Protein AF-A0AAE9DXN4-F1 (afdb_monomer)

Organism: Caenorhabditis briggsae (NCBI:txid6238)

Secondary structure (DSSP, 8-state):
-EEE-SEEEPP--S--TTS---GGG-EETTSS----TT--BPTT-----EETTTE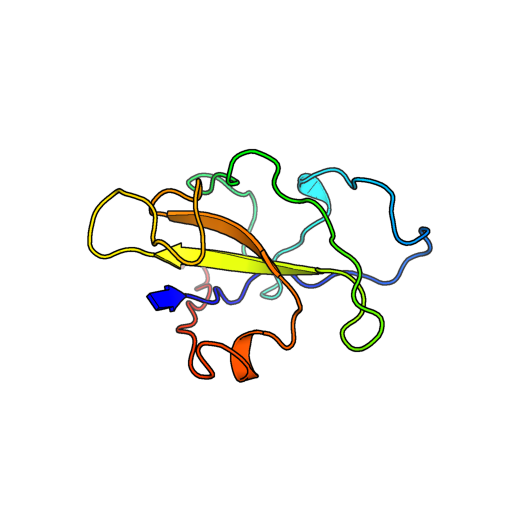E--EEEEE--SSSS-BTTBTTPPTT-EEEE-TTGGGTTTS--B--------

Radius of gyration: 13.77 Å; Cα contacts (8 Å, |Δi|>4): 185; chains: 1; bounding box: 38×31×29 Å

pLDDT: mean 75.86, std 17.14, range [35.16, 93.12]

Sequence (106 aa):
MATEMPLFGWVPEEKAPGMCQPKETFFWTDKHTKGTAGFGWAAGQPDGVLSYTLGAQSCVHQFVFPSGTTHPRWPGIMHGQLDDQYCQEGRINPNRKMYACGKLAT

Solvent-accessible surface area (backbone atoms only — not comparable to full-atom values): 6534 Å² total; per-residue (Å²): 100,54,29,36,40,64,39,24,53,72,78,97,70,90,74,72,90,84,62,80,64,65,80,80,70,60,43,58,67,76,80,68,75,75,86,59,87,96,61,47,61,22,84,80,41,60,62,46,60,76,38,99,88,69,43,50,26,48,18,43,35,36,37,44,44,98,50,84,46,54,48,91,91,48,70,77,34,40,45,58,20,32,40,55,30,42,73,64,39,51,65,64,72,60,58,70,45,47,68,55,75,94,72,82,91,125

Structure (mmCIF, N/CA/C/O backbone):
data_AF-A0AAE9DXN4-F1
#
_entry.id   AF-A0AAE9DXN4-F1
#
loop_
_atom_site.group_PDB
_atom_site.id
_atom_site.type_symbol
_atom_site.label_atom_id
_atom_site.label_alt_id
_atom_site.label_comp_id
_atom_site.label_asym_id
_atom_site.label_entity_id
_atom_site.label_seq_id
_atom_site.pdbx_PDB_ins_code
_atom_site.Cartn_x
_atom_site.Cartn_y
_atom_site.Cartn_z
_atom_site.occupancy
_atom_site.B_iso_or_equiv
_atom_site.auth_seq_id
_atom_site.auth_comp_id
_atom_site.auth_asym_id
_atom_site.auth_atom_id
_atom_site.pdbx_PDB_model_num
ATOM 1 N N . MET A 1 1 ? -6.572 -7.367 -10.930 1.00 39.69 1 MET A N 1
ATOM 2 C CA . MET A 1 1 ? -7.247 -6.065 -10.749 1.00 39.69 1 MET A CA 1
ATOM 3 C C . MET A 1 1 ? -6.901 -5.641 -9.334 1.00 39.69 1 MET A C 1
ATOM 5 O O . MET A 1 1 ? -7.159 -6.423 -8.437 1.00 39.69 1 MET A O 1
ATOM 9 N N . ALA A 1 2 ? -6.194 -4.529 -9.128 1.00 35.16 2 ALA A N 1
ATOM 10 C CA . ALA A 1 2 ? -5.839 -4.117 -7.769 1.00 35.16 2 ALA A CA 1
ATOM 11 C C . ALA A 1 2 ? -7.071 -3.491 -7.108 1.00 35.16 2 ALA A C 1
ATOM 13 O O . ALA A 1 2 ? -7.704 -2.605 -7.691 1.00 35.16 2 ALA A O 1
ATOM 14 N N . THR A 1 3 ? -7.411 -3.980 -5.924 1.00 35.28 3 THR A N 1
ATOM 15 C CA . THR A 1 3 ? -8.393 -3.343 -5.058 1.00 35.28 3 THR A CA 1
ATOM 16 C C . THR A 1 3 ? -7.573 -2.417 -4.180 1.00 35.28 3 THR A C 1
ATOM 18 O O . THR A 1 3 ? -6.797 -2.862 -3.336 1.00 35.28 3 THR A O 1
ATOM 21 N N . GLU A 1 4 ? -7.692 -1.114 -4.409 1.00 37.47 4 GLU A N 1
ATOM 22 C CA . GLU A 1 4 ? -7.483 -0.197 -3.301 1.00 37.47 4 GLU A CA 1
ATOM 23 C C . GLU A 1 4 ? -8.374 -0.686 -2.172 1.00 37.47 4 GLU A C 1
ATOM 25 O O . GLU A 1 4 ? -9.467 -1.205 -2.357 1.00 37.47 4 GLU A O 1
ATOM 30 N N . MET A 1 5 ? -7.874 -0.670 -0.968 1.00 36.41 5 MET A N 1
ATOM 31 C CA . MET A 1 5 ? -8.785 -0.733 0.147 1.00 36.41 5 MET A CA 1
ATOM 32 C C . MET A 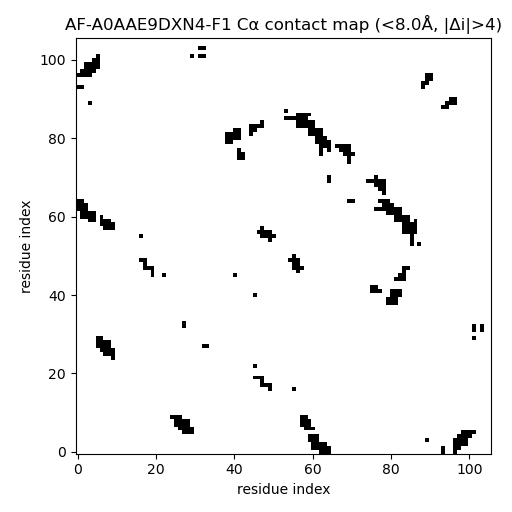1 5 ? -8.835 0.692 0.692 1.00 36.41 5 MET A C 1
ATOM 34 O O . MET A 1 5 ? -7.957 1.491 0.365 1.00 36.41 5 MET A O 1
ATOM 38 N N . PRO A 1 6 ? -9.859 1.082 1.455 1.00 37.25 6 PRO A N 1
ATOM 39 C CA . PRO A 1 6 ? -9.950 2.424 2.018 1.00 37.25 6 PRO A CA 1
ATOM 40 C C . PRO A 1 6 ? -8.944 2.520 3.169 1.00 37.25 6 PRO A C 1
ATOM 42 O O . PRO A 1 6 ? -9.330 2.667 4.317 1.00 37.25 6 PRO A O 1
ATOM 45 N N . LEU A 1 7 ? -7.669 2.239 2.929 1.00 44.91 7 LEU A N 1
ATOM 46 C CA . LEU A 1 7 ? -6.792 1.763 3.976 1.00 44.91 7 LEU A CA 1
ATOM 47 C C . LEU A 1 7 ? -5.413 2.396 3.797 1.00 44.91 7 LEU A C 1
ATOM 49 O O . LEU A 1 7 ? -4.761 2.253 2.766 1.00 44.91 7 LEU A O 1
ATOM 53 N N . PHE A 1 8 ? -5.012 3.058 4.882 1.00 43.09 8 PHE A N 1
ATOM 54 C CA . PHE A 1 8 ? -3.652 3.426 5.227 1.00 43.09 8 PHE A CA 1
ATOM 55 C C . PHE A 1 8 ? -3.093 4.676 4.547 1.00 43.09 8 PHE A C 1
ATOM 57 O O . PHE A 1 8 ? -2.573 4.623 3.447 1.00 43.09 8 PHE A O 1
ATOM 64 N N . GLY A 1 9 ? -3.201 5.819 5.229 1.00 41.19 9 GLY A N 1
ATOM 65 C CA . GLY A 1 9 ? -2.344 6.978 4.969 1.00 41.19 9 GLY A CA 1
ATOM 66 C C . GLY A 1 9 ? -1.152 6.978 5.928 1.00 41.19 9 GLY A C 1
ATOM 67 O O . GLY A 1 9 ? -1.125 6.198 6.876 1.00 41.19 9 GLY A O 1
ATOM 68 N N . TRP A 1 10 ? -0.186 7.863 5.695 1.00 45.25 10 TRP A N 1
ATOM 69 C CA . TRP A 1 10 ? 0.919 8.185 6.608 1.00 45.25 10 TRP A CA 1
ATOM 70 C C . TRP A 1 10 ? 0.583 9.446 7.431 1.00 45.25 10 TRP A C 1
ATOM 72 O O . TRP A 1 10 ? -0.079 10.347 6.913 1.00 45.25 10 TRP A O 1
ATOM 82 N N . VAL A 1 11 ? 1.046 9.545 8.687 1.00 42.28 11 VAL A N 1
ATOM 83 C CA . VAL A 1 11 ? 1.066 10.815 9.444 1.00 42.28 11 VAL A CA 1
ATOM 84 C C . VAL A 1 11 ? 2.450 11.427 9.248 1.00 42.28 11 VAL A C 1
ATOM 86 O O . VAL A 1 11 ? 3.433 10.731 9.492 1.00 42.28 11 VAL A O 1
ATOM 89 N N . PRO A 1 12 ? 2.565 12.701 8.843 1.00 42.09 12 PRO A N 1
ATOM 90 C CA . PRO A 1 12 ? 3.850 13.365 8.703 1.00 42.09 12 PRO A CA 1
ATOM 91 C C . PRO A 1 12 ? 4.365 13.776 10.088 1.00 42.09 12 PRO A C 1
ATOM 93 O O . PRO A 1 12 ? 4.272 14.938 10.455 1.00 42.09 12 PRO A O 1
ATOM 96 N N . GLU A 1 13 ? 4.896 12.838 10.867 1.00 40.91 13 GLU A N 1
ATOM 97 C CA . GLU A 1 13 ? 5.723 13.180 12.028 1.00 40.91 13 GLU A CA 1
ATOM 98 C C . GLU A 1 13 ? 7.143 12.678 11.747 1.00 40.91 13 GLU A C 1
ATOM 100 O O . GLU A 1 13 ? 7.405 11.476 11.734 1.00 40.91 13 GLU A O 1
ATOM 105 N N . GLU A 1 14 ? 8.005 13.635 11.391 1.00 45.88 14 GLU A N 1
ATOM 106 C CA . GLU A 1 14 ? 9.467 13.568 11.279 1.00 45.88 14 GLU A CA 1
ATOM 107 C C . GLU A 1 14 ? 10.096 12.165 11.225 1.00 45.88 14 GLU A C 1
ATOM 109 O O . GLU A 1 14 ? 10.504 11.618 12.249 1.00 45.88 14 GLU A O 1
ATOM 114 N N . LYS A 1 15 ? 10.308 11.595 10.031 1.00 46.62 15 LYS A N 1
ATOM 115 C CA . LYS A 1 15 ? 11.396 10.618 9.852 1.00 46.62 15 LYS A CA 1
ATOM 116 C C . LYS A 1 15 ? 11.849 10.493 8.405 1.00 46.62 15 LYS A C 1
ATOM 118 O O . LYS A 1 15 ? 11.052 10.543 7.475 1.00 46.62 15 LYS A O 1
ATOM 123 N N . ALA A 1 16 ? 13.166 10.377 8.247 1.00 41.16 16 ALA A N 1
ATOM 124 C CA . ALA A 1 16 ? 13.858 10.467 6.972 1.00 41.16 16 ALA A CA 1
ATOM 125 C C . ALA A 1 16 ? 13.373 9.413 5.950 1.00 41.16 16 ALA A C 1
ATOM 127 O O . ALA A 1 16 ? 13.220 8.240 6.310 1.00 41.16 16 ALA A O 1
ATOM 128 N N . PRO A 1 17 ? 13.179 9.802 4.677 1.00 44.38 17 PRO A N 1
ATOM 129 C CA . PRO A 1 17 ? 12.848 8.869 3.606 1.00 44.38 17 PRO A CA 1
ATOM 130 C C . PRO A 1 17 ? 13.990 7.853 3.411 1.00 44.38 17 PRO A C 1
ATOM 132 O O . PRO A 1 17 ? 15.155 8.241 3.345 1.00 44.38 17 PRO A O 1
ATOM 135 N N . GLY A 1 18 ? 13.665 6.556 3.336 1.00 48.00 18 GLY A N 1
ATOM 136 C CA . GLY A 1 18 ? 14.640 5.472 3.115 1.00 48.00 18 GLY A CA 1
ATOM 137 C C . GLY A 1 18 ? 14.977 4.589 4.327 1.00 48.00 18 GLY A C 1
ATOM 138 O O . GLY A 1 18 ? 15.863 3.745 4.228 1.00 48.00 18 GLY A O 1
ATOM 139 N N . MET A 1 19 ? 14.286 4.738 5.462 1.00 51.62 19 MET A N 1
ATOM 140 C CA . MET A 1 19 ? 14.342 3.760 6.559 1.00 51.62 19 MET A CA 1
ATOM 141 C C . MET A 1 19 ? 13.110 2.850 6.521 1.00 51.62 19 MET A C 1
ATOM 143 O O . MET A 1 19 ? 11.994 3.365 6.608 1.00 51.62 19 MET A O 1
ATOM 147 N N . CYS A 1 20 ? 13.310 1.526 6.455 1.00 57.72 20 CYS A N 1
ATOM 148 C CA . CYS A 1 20 ? 12.253 0.519 6.588 1.00 57.72 20 CYS A CA 1
ATOM 149 C C . CYS A 1 20 ? 11.494 0.747 7.903 1.00 57.72 20 CYS A C 1
ATOM 151 O O . CYS A 1 20 ? 12.000 0.431 8.983 1.00 57.72 20 CYS A O 1
ATOM 153 N N . GLN A 1 21 ? 10.308 1.349 7.829 1.00 59.53 21 GLN A N 1
ATOM 154 C CA . GLN A 1 21 ? 9.476 1.516 9.010 1.00 59.53 21 GLN A CA 1
ATOM 155 C C . GLN A 1 21 ? 8.833 0.174 9.385 1.00 59.53 21 GLN A C 1
ATOM 157 O O . GLN A 1 21 ? 8.580 -0.656 8.507 1.00 59.53 21 GLN A O 1
ATOM 162 N N . PRO A 1 22 ? 8.543 -0.056 10.677 1.00 68.62 22 PRO A N 1
ATOM 163 C CA . PRO A 1 22 ? 7.762 -1.211 11.101 1.00 68.62 22 PRO A CA 1
ATOM 164 C C . PRO A 1 22 ? 6.424 -1.273 10.351 1.00 68.62 22 PRO A C 1
ATOM 166 O O . PRO A 1 22 ? 5.806 -0.235 10.089 1.00 68.62 22 PRO A O 1
ATOM 169 N N . LYS A 1 23 ? 5.943 -2.481 10.034 1.00 72.75 23 LYS A N 1
ATOM 170 C CA . LYS A 1 23 ? 4.682 -2.682 9.288 1.00 72.75 23 LYS A CA 1
ATOM 171 C C . LYS A 1 23 ? 3.476 -2.097 10.027 1.00 72.75 23 LYS A C 1
ATOM 173 O O . LYS A 1 23 ? 2.454 -1.780 9.429 1.00 72.75 23 LYS A O 1
ATOM 178 N N . GLU A 1 24 ? 3.620 -1.952 11.337 1.00 72.69 24 GLU A N 1
ATOM 179 C CA . GLU A 1 24 ? 2.642 -1.461 12.298 1.00 72.69 24 GLU A CA 1
ATOM 180 C C . GLU A 1 24 ? 2.463 0.066 12.245 1.00 72.69 24 GLU A C 1
ATOM 182 O O . GLU A 1 24 ? 1.612 0.604 12.949 1.00 72.69 24 GLU A O 1
ATOM 187 N N . THR A 1 25 ? 3.249 0.775 11.428 1.00 74.75 25 THR A N 1
ATOM 188 C CA . THR A 1 25 ? 3.149 2.238 11.272 1.00 74.75 25 THR A CA 1
ATOM 189 C C . THR A 1 25 ? 1.979 2.690 10.396 1.00 74.75 25 THR A C 1
ATOM 191 O O . THR A 1 25 ? 1.559 3.844 10.475 1.00 74.75 25 THR A O 1
ATOM 194 N N . PHE A 1 26 ? 1.403 1.789 9.601 1.00 81.88 26 PHE A N 1
ATOM 195 C CA . PHE A 1 26 ? 0.210 2.072 8.812 1.00 81.88 26 PHE A CA 1
ATOM 196 C C . PHE A 1 26 ? -1.054 2.082 9.703 1.00 81.88 26 PHE A C 1
ATOM 198 O O . PHE A 1 26 ? -1.304 1.137 10.452 1.00 81.88 26 PHE A O 1
ATOM 205 N N . PHE A 1 27 ? -1.894 3.126 9.597 1.00 81.12 27 PHE A N 1
ATOM 206 C CA . PHE A 1 27 ? -3.187 3.244 10.305 1.00 81.12 27 PHE A CA 1
ATOM 207 C C . PHE A 1 27 ? -4.434 3.278 9.398 1.00 81.12 27 PHE A C 1
ATOM 209 O O . PHE A 1 27 ? -4.444 3.880 8.327 1.00 81.12 27 PHE A O 1
ATOM 216 N N . TRP A 1 28 ? -5.538 2.679 9.840 1.00 81.75 28 TRP A N 1
ATOM 217 C CA . TRP A 1 28 ? -6.809 2.722 9.110 1.00 81.75 28 TRP A CA 1
ATOM 218 C C . TRP A 1 28 ? -7.359 4.156 9.000 1.00 81.75 28 TRP A C 1
ATOM 220 O O . TRP A 1 28 ? -7.392 4.892 9.986 1.00 81.75 28 TRP A O 1
ATOM 230 N N . THR A 1 29 ? -7.825 4.567 7.816 1.00 83.25 29 THR A N 1
ATOM 231 C CA . THR A 1 29 ? -8.296 5.950 7.578 1.00 83.25 29 THR A CA 1
ATOM 232 C C . THR A 1 29 ? -9.718 6.200 8.082 1.00 83.25 29 THR A C 1
ATOM 234 O O . THR A 1 29 ? -10.111 7.350 8.278 1.00 83.25 29 THR A O 1
ATOM 237 N N . ASP A 1 30 ? -10.483 5.139 8.341 1.00 81.81 30 ASP A N 1
ATOM 238 C CA . ASP A 1 30 ? -11.874 5.210 8.794 1.00 81.81 30 ASP A CA 1
ATOM 239 C C . ASP A 1 30 ? -12.035 5.468 10.303 1.00 81.81 30 ASP A C 1
ATOM 241 O O . ASP A 1 30 ? -13.158 5.625 10.772 1.00 81.81 30 ASP A O 1
ATOM 245 N N . LYS A 1 31 ? -10.932 5.527 11.065 1.00 80.69 31 LYS A N 1
ATOM 246 C CA . LYS A 1 31 ? -10.876 5.740 12.530 1.00 80.69 31 LYS A CA 1
ATOM 247 C C . LYS A 1 31 ? -11.589 4.685 13.388 1.00 80.69 31 LYS A C 1
ATOM 249 O O . LYS A 1 31 ? -11.622 4.827 14.612 1.00 80.69 31 LYS A O 1
ATOM 254 N N . HIS A 1 32 ? -12.142 3.638 12.789 1.00 79.06 32 HIS A N 1
ATOM 255 C CA . HIS A 1 32 ? -12.974 2.659 13.485 1.00 79.06 32 HIS A CA 1
ATOM 256 C C . HIS A 1 32 ? -12.423 1.244 13.378 1.00 79.06 32 HIS A C 1
ATOM 258 O O . HIS A 1 32 ? -12.491 0.495 14.357 1.00 79.06 32 HIS A O 1
ATOM 264 N N . THR A 1 33 ? -11.859 0.881 12.227 1.00 79.44 33 THR A N 1
ATOM 265 C CA . THR A 1 33 ? -11.221 -0.418 12.038 1.00 79.44 33 THR A CA 1
ATOM 266 C C . THR A 1 33 ? -9.991 -0.520 12.946 1.00 79.44 33 THR A C 1
ATOM 268 O O . THR A 1 33 ? -9.269 0.453 13.169 1.00 79.44 33 THR A O 1
ATOM 271 N N . LYS A 1 34 ? -9.773 -1.701 13.537 1.00 80.00 34 LYS A N 1
ATOM 272 C CA . LYS A 1 34 ? -8.649 -1.995 14.439 1.00 80.00 34 LYS A CA 1
ATOM 273 C C . LYS A 1 34 ? -8.052 -3.358 14.111 1.00 80.00 34 LYS A C 1
ATOM 275 O O . LYS A 1 34 ? -8.777 -4.282 13.757 1.00 80.00 34 LYS A O 1
ATOM 280 N N . GLY A 1 35 ? -6.739 -3.483 14.306 1.00 81.31 35 GLY A N 1
ATOM 281 C CA . GLY A 1 35 ? -5.989 -4.708 14.013 1.00 81.31 35 GLY A CA 1
ATOM 282 C C . GLY A 1 35 ? -5.854 -4.973 12.514 1.00 81.31 35 GLY A C 1
ATOM 283 O O . GLY A 1 35 ? -6.399 -4.236 11.708 1.00 81.31 35 GLY A O 1
ATOM 284 N N . THR A 1 36 ? -5.109 -6.011 12.144 1.00 82.25 36 THR A N 1
ATOM 285 C CA . THR A 1 36 ? -4.807 -6.386 10.746 1.00 82.25 36 THR A CA 1
ATOM 286 C C . THR A 1 36 ? -5.046 -7.875 10.488 1.00 82.25 36 THR A C 1
ATOM 288 O O . THR A 1 36 ? -4.526 -8.451 9.534 1.00 82.25 36 THR A O 1
ATOM 291 N N . ALA A 1 37 ? -5.832 -8.525 11.352 1.00 84.44 37 ALA A N 1
ATOM 292 C CA . ALA A 1 37 ? -6.126 -9.947 11.236 1.00 84.44 37 ALA A CA 1
ATOM 293 C C . ALA A 1 37 ? -6.753 -10.265 9.869 1.00 84.44 37 ALA A C 1
ATOM 295 O O . ALA A 1 37 ? -7.673 -9.583 9.423 1.00 84.44 37 ALA A O 1
ATOM 296 N N . GLY A 1 38 ? -6.241 -11.306 9.209 1.00 85.06 38 GLY A N 1
ATOM 297 C CA . GLY A 1 38 ? -6.663 -11.694 7.860 1.00 85.06 38 GLY A CA 1
ATOM 298 C C . GLY A 1 38 ? -5.917 -10.985 6.725 1.00 85.06 38 GLY A C 1
ATOM 299 O O . GLY A 1 38 ? -6.076 -11.384 5.575 1.00 85.06 38 GLY A O 1
ATOM 300 N N . PHE A 1 39 ? -5.062 -10.003 7.027 1.00 87.69 39 PHE A N 1
ATOM 301 C CA . PHE A 1 39 ? -4.182 -9.372 6.048 1.00 87.69 39 PHE A CA 1
ATOM 302 C C . PHE A 1 39 ? -2.732 -9.816 6.235 1.00 87.69 39 PHE A C 1
ATOM 304 O O . PHE A 1 39 ? -2.228 -9.912 7.353 1.00 87.69 39 PHE A O 1
ATOM 311 N N . GLY A 1 40 ? -2.048 -10.070 5.120 1.00 90.31 40 GLY A N 1
ATOM 312 C CA . GLY A 1 40 ? -0.640 -10.446 5.104 1.00 90.31 40 GLY A CA 1
ATOM 313 C C . GLY A 1 40 ? 0.107 -9.672 4.032 1.00 90.31 40 GLY A C 1
ATOM 314 O O . GLY A 1 40 ? -0.376 -9.529 2.914 1.00 90.31 40 GLY A O 1
ATOM 315 N N . TRP A 1 41 ? 1.292 -9.179 4.365 1.00 90.88 41 TRP A N 1
ATOM 316 C CA . TRP A 1 41 ? 2.157 -8.498 3.407 1.00 90.88 41 TRP A CA 1
ATOM 317 C C . TRP A 1 41 ? 2.785 -9.484 2.426 1.00 90.88 41 TRP A C 1
ATOM 319 O O . TRP A 1 41 ? 3.071 -10.631 2.786 1.00 90.88 41 TRP A O 1
ATOM 329 N N . ALA A 1 42 ? 3.024 -9.028 1.199 1.00 92.12 42 ALA A N 1
ATOM 330 C CA . ALA A 1 42 ? 3.895 -9.728 0.270 1.00 92.12 42 ALA A CA 1
ATOM 331 C C . ALA A 1 42 ? 5.323 -9.824 0.833 1.00 92.12 42 ALA A C 1
ATOM 333 O O . ALA A 1 42 ? 5.728 -9.064 1.720 1.00 92.12 42 ALA A O 1
ATOM 334 N N . ALA A 1 43 ? 6.098 -10.790 0.339 1.00 90.06 43 ALA A N 1
ATOM 335 C CA . ALA A 1 43 ? 7.490 -10.930 0.748 1.00 90.06 43 ALA A CA 1
ATOM 336 C C . ALA A 1 43 ? 8.273 -9.656 0.386 1.00 90.06 43 ALA A C 1
ATOM 338 O O . ALA A 1 43 ? 8.187 -9.179 -0.741 1.00 90.06 43 ALA A O 1
ATOM 339 N N . GLY A 1 44 ? 9.020 -9.113 1.349 1.00 87.88 44 GLY A N 1
ATOM 340 C CA . GLY A 1 44 ? 9.762 -7.859 1.183 1.00 87.88 44 GLY A CA 1
ATOM 341 C C . GLY A 1 44 ? 8.959 -6.588 1.465 1.00 87.88 44 GLY A C 1
ATOM 342 O O . GLY A 1 44 ? 9.581 -5.553 1.637 1.00 87.88 44 GLY A O 1
ATOM 343 N N . GLN A 1 45 ? 7.631 -6.673 1.609 1.00 89.25 45 GLN A N 1
ATOM 344 C CA . GLN A 1 45 ? 6.770 -5.508 1.822 1.00 89.25 45 GLN A CA 1
ATOM 345 C C . GLN A 1 45 ? 6.396 -5.292 3.302 1.00 89.25 45 GLN A C 1
ATOM 347 O O . GLN A 1 45 ? 6.287 -6.274 4.061 1.00 89.25 45 GLN A O 1
ATOM 352 N N . PRO A 1 46 ? 6.157 -4.045 3.746 1.00 88.44 46 PRO A N 1
ATOM 353 C CA . PRO A 1 46 ? 6.326 -2.801 2.993 1.00 88.44 46 PRO A CA 1
ATOM 354 C C . PRO A 1 46 ? 7.802 -2.404 2.825 1.00 88.44 46 PRO A C 1
ATOM 356 O O . PRO A 1 46 ? 8.592 -2.608 3.753 1.00 88.44 46 PRO A O 1
ATOM 359 N N . ASP A 1 47 ? 8.165 -1.831 1.679 1.00 86.75 47 ASP A N 1
ATOM 360 C CA . ASP A 1 47 ? 9.546 -1.452 1.339 1.00 86.75 47 ASP A CA 1
ATOM 361 C C . ASP A 1 47 ? 9.770 0.064 1.171 1.00 86.75 47 ASP A C 1
ATOM 363 O O . ASP A 1 47 ? 10.914 0.526 1.252 1.00 86.75 47 ASP A O 1
ATOM 367 N N . GLY A 1 48 ? 8.703 0.859 1.046 1.00 85.62 48 GLY A N 1
ATOM 368 C CA . GLY A 1 48 ? 8.749 2.317 1.075 1.00 85.62 48 GLY A CA 1
ATOM 369 C C . GLY A 1 48 ? 9.510 2.947 -0.089 1.00 85.62 48 GLY A C 1
ATOM 370 O O . GLY A 1 48 ? 10.178 3.968 0.123 1.00 85.62 48 GLY A O 1
ATOM 371 N N . VAL A 1 49 ? 9.454 2.378 -1.304 1.00 87.31 49 VAL A N 1
ATOM 372 C CA . VAL A 1 49 ? 10.236 2.893 -2.445 1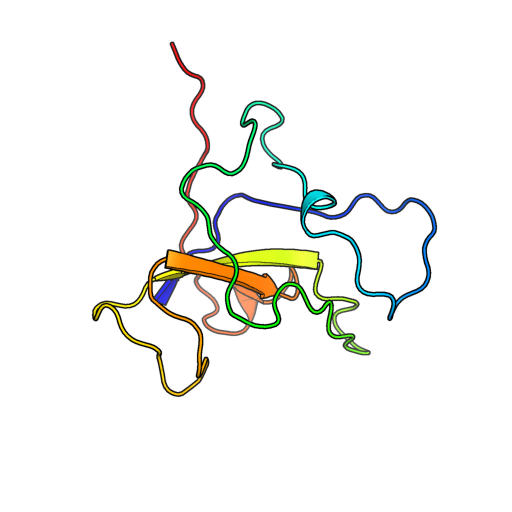.00 87.31 49 VAL A CA 1
ATOM 373 C C . VAL A 1 49 ? 9.968 4.380 -2.681 1.00 87.31 49 VAL A C 1
ATOM 375 O O . VAL A 1 49 ? 8.831 4.853 -2.751 1.00 87.31 49 VAL A O 1
ATOM 378 N N . LEU A 1 50 ? 11.049 5.137 -2.871 1.00 87.38 50 LEU A N 1
ATOM 379 C CA . LEU A 1 50 ? 10.9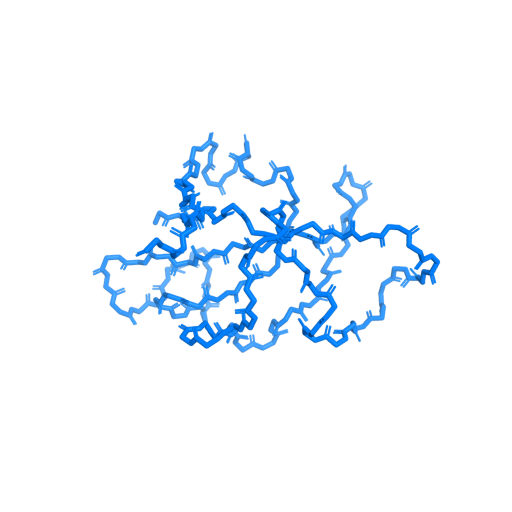96 6.568 -3.141 1.00 87.38 50 LEU A CA 1
ATOM 380 C C . LEU A 1 50 ? 10.901 6.847 -4.640 1.00 87.38 50 LEU A C 1
ATOM 382 O O . LEU A 1 50 ? 11.663 6.320 -5.447 1.00 87.38 50 LEU A O 1
ATOM 386 N N . SER A 1 51 ? 10.009 7.761 -4.994 1.00 87.12 51 SER A N 1
ATOM 387 C CA . SER A 1 51 ? 9.912 8.371 -6.312 1.00 87.12 51 SER A CA 1
ATOM 388 C C . SER A 1 51 ? 10.114 9.874 -6.189 1.00 87.12 51 SER A C 1
ATOM 390 O O . SER A 1 51 ? 9.493 10.531 -5.354 1.00 87.12 51 SER A O 1
ATOM 392 N N . TYR A 1 52 ? 10.932 10.440 -7.076 1.00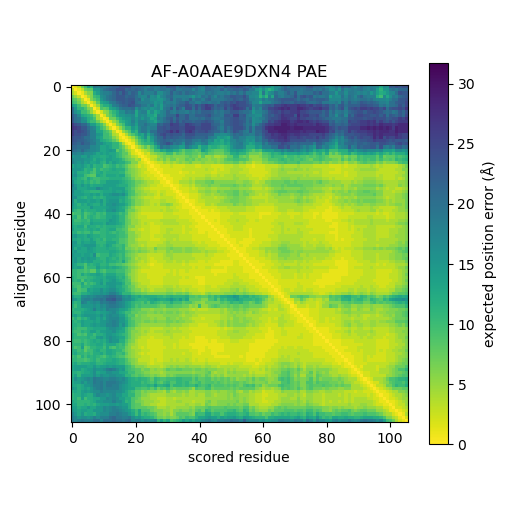 87.94 52 TYR A N 1
ATOM 393 C CA . TYR A 1 52 ? 11.150 11.886 -7.132 1.00 87.94 52 TYR A CA 1
ATOM 394 C C . TYR A 1 52 ? 9.853 12.669 -7.399 1.00 87.94 52 TYR A C 1
ATOM 396 O O . TYR A 1 52 ? 9.703 13.798 -6.945 1.00 87.94 52 TYR A O 1
ATOM 404 N N . THR A 1 53 ? 8.899 12.071 -8.118 1.00 89.56 53 THR A N 1
ATOM 405 C CA . THR A 1 53 ? 7.650 12.737 -8.512 1.00 89.56 53 THR A CA 1
ATOM 406 C C . THR A 1 53 ? 6.458 12.377 -7.633 1.00 89.56 53 THR A C 1
ATOM 408 O O . THR A 1 53 ? 5.498 13.141 -7.586 1.00 89.56 53 THR A O 1
ATOM 411 N N . LEU A 1 54 ? 6.476 11.212 -6.976 1.00 85.06 54 LEU A N 1
ATOM 412 C CA . LEU A 1 54 ? 5.327 10.705 -6.211 1.00 85.06 54 LEU A CA 1
ATOM 413 C C . LEU A 1 54 ? 5.559 10.683 -4.695 1.00 85.06 54 LEU A C 1
ATOM 415 O O . LEU A 1 54 ? 4.592 10.542 -3.948 1.00 85.06 54 LEU A O 1
ATOM 419 N N . GLY A 1 55 ? 6.801 10.877 -4.240 1.00 87.69 55 GLY A N 1
ATOM 420 C CA . GLY A 1 55 ? 7.181 10.738 -2.836 1.00 87.69 55 GLY A CA 1
ATOM 421 C C . GLY A 1 55 ? 7.479 9.285 -2.470 1.00 87.69 55 GLY A C 1
ATOM 422 O O . GLY A 1 55 ? 7.891 8.504 -3.324 1.00 87.69 55 GLY A O 1
ATOM 423 N N . ALA A 1 56 ? 7.305 8.925 -1.201 1.00 86.56 56 ALA A N 1
ATOM 424 C CA . ALA A 1 56 ? 7.418 7.542 -0.744 1.00 86.56 56 ALA A CA 1
ATOM 425 C C . ALA A 1 56 ? 6.135 6.752 -1.038 1.00 86.56 56 ALA A C 1
ATOM 427 O O . ALA A 1 56 ? 5.038 7.319 -1.076 1.00 86.56 56 ALA A O 1
ATOM 428 N N . GLN A 1 57 ? 6.257 5.437 -1.202 1.00 88.19 57 GLN A N 1
ATOM 429 C CA . GLN A 1 57 ? 5.107 4.545 -1.095 1.00 88.19 57 GLN A CA 1
ATOM 430 C C . GLN A 1 57 ? 4.579 4.602 0.344 1.00 88.19 57 GLN A C 1
ATOM 432 O O . GLN A 1 57 ? 5.310 4.449 1.318 1.00 88.19 57 GLN A O 1
ATOM 437 N N . SER A 1 58 ? 3.321 5.006 0.492 1.00 87.06 58 SER A N 1
ATOM 438 C CA . SER A 1 58 ? 2.743 5.377 1.795 1.00 87.06 58 SER A CA 1
ATOM 439 C C . SER A 1 58 ? 1.244 5.103 1.884 1.00 87.06 58 SER A C 1
ATOM 441 O O . SER A 1 58 ? 0.622 5.444 2.888 1.00 87.06 58 SER A O 1
ATOM 443 N N . CYS A 1 59 ? 0.681 4.472 0.853 1.00 86.62 59 CYS A N 1
ATOM 444 C CA . CYS A 1 59 ? -0.673 3.944 0.834 1.00 86.62 59 CYS A CA 1
ATOM 445 C C . CYS A 1 59 ? -0.644 2.438 0.620 1.00 86.62 59 CYS A C 1
ATOM 447 O O . CYS A 1 59 ? 0.259 1.942 -0.032 1.00 86.62 59 CYS A O 1
ATOM 449 N N . VAL A 1 60 ? -1.613 1.691 1.138 1.00 88.19 60 VAL A N 1
ATOM 450 C CA . VAL A 1 60 ? -1.581 0.224 1.054 1.00 88.19 60 VAL A CA 1
ATOM 451 C C . VAL A 1 60 ? -2.631 -0.275 0.083 1.00 88.19 60 VAL A C 1
ATOM 453 O O . VAL A 1 60 ? -3.813 0.052 0.191 1.00 88.19 60 VAL A O 1
ATOM 456 N N . HIS A 1 61 ? -2.211 -1.125 -0.846 1.00 89.44 61 HIS A N 1
ATOM 457 C CA . HIS A 1 61 ? -3.108 -1.788 -1.783 1.00 89.44 61 HIS A CA 1
ATOM 458 C C . HIS A 1 61 ? -3.207 -3.277 -1.475 1.00 89.44 61 HIS A C 1
ATOM 460 O O . HIS A 1 61 ? -2.210 -3.921 -1.152 1.00 89.44 61 HIS A O 1
ATOM 466 N N . GLN A 1 62 ? -4.407 -3.840 -1.644 1.00 91.00 62 GLN A N 1
ATOM 467 C CA . GLN A 1 62 ? -4.586 -5.285 -1.636 1.00 91.00 62 GLN A CA 1
ATOM 468 C C . GLN A 1 62 ? -4.619 -5.817 -3.066 1.00 91.00 62 GLN A C 1
ATOM 470 O O . GLN A 1 62 ? -5.427 -5.419 -3.915 1.00 91.00 62 GLN A O 1
ATOM 475 N N . PHE A 1 63 ? -3.746 -6.779 -3.333 1.00 88.88 63 PHE A N 1
ATOM 476 C CA . PHE A 1 63 ? -3.640 -7.387 -4.645 1.00 88.88 63 PHE A CA 1
ATOM 477 C C . PHE A 1 63 ? -4.576 -8.579 -4.772 1.00 88.88 63 PHE A C 1
ATOM 479 O O . PHE A 1 63 ? -4.350 -9.646 -4.210 1.00 88.88 63 PHE A O 1
ATOM 486 N N . VAL A 1 64 ? -5.642 -8.396 -5.549 1.00 88.56 64 VAL A N 1
ATOM 487 C CA . VAL A 1 64 ? -6.644 -9.431 -5.807 1.00 88.56 64 VAL A CA 1
ATOM 488 C C . VAL A 1 64 ? -6.473 -9.959 -7.231 1.00 88.56 64 VAL A C 1
ATOM 490 O O . VAL A 1 64 ? -6.631 -9.248 -8.235 1.00 88.56 64 VAL A O 1
ATOM 493 N N . PHE A 1 65 ? -6.132 -11.239 -7.325 1.00 86.31 65 PHE A N 1
ATOM 494 C CA . PHE A 1 65 ? -5.956 -11.949 -8.590 1.00 86.31 65 PHE A CA 1
ATOM 495 C C . PHE A 1 65 ? -7.068 -12.987 -8.794 1.00 86.31 65 PHE A C 1
ATOM 497 O O . PHE A 1 65 ? -7.540 -13.562 -7.817 1.00 86.31 65 PHE A O 1
ATOM 504 N N . PRO A 1 66 ? -7.521 -13.235 -10.036 1.00 82.88 66 PRO A N 1
ATOM 505 C CA . PRO A 1 66 ? -8.553 -14.241 -10.300 1.00 82.88 66 PRO A CA 1
ATOM 506 C C . PRO A 1 66 ? -8.066 -15.668 -10.011 1.00 82.88 66 PRO A C 1
ATOM 508 O O . PRO A 1 66 ? -8.855 -16.518 -9.614 1.00 82.88 66 PRO A O 1
ATOM 511 N N . SER A 1 67 ? -6.769 -15.927 -10.187 1.00 76.06 67 SER A N 1
ATOM 512 C CA . SER A 1 67 ? -6.098 -17.136 -9.720 1.00 76.06 67 SER A CA 1
ATOM 513 C C . SER A 1 67 ? -5.377 -16.834 -8.408 1.00 76.06 67 SER A C 1
ATOM 515 O O . SER A 1 67 ? -4.920 -15.715 -8.195 1.00 76.06 67 SER A O 1
ATOM 517 N N . GLY A 1 68 ? -5.223 -17.823 -7.526 1.00 77.25 68 GLY A N 1
ATOM 518 C CA . GLY A 1 68 ? -4.488 -17.680 -6.257 1.00 77.25 68 GLY A CA 1
ATOM 519 C C . GLY A 1 68 ? -2.977 -17.430 -6.405 1.00 77.25 68 GLY A C 1
ATOM 520 O O . GLY A 1 68 ? -2.228 -17.645 -5.461 1.00 77.25 68 GLY A O 1
ATOM 521 N N . THR A 1 69 ? -2.515 -17.027 -7.587 1.00 85.25 69 THR A N 1
ATOM 522 C CA . THR A 1 69 ? -1.112 -16.863 -7.975 1.00 85.25 69 THR A CA 1
ATOM 523 C C . THR A 1 69 ? -0.806 -15.405 -8.302 1.00 85.25 69 THR A C 1
ATOM 525 O O . THR A 1 69 ? -1.700 -14.568 -8.394 1.00 85.25 69 THR A O 1
ATOM 528 N N . THR A 1 70 ? 0.471 -15.115 -8.531 1.00 86.69 70 THR A N 1
ATOM 529 C CA . THR A 1 70 ? 0.947 -13.784 -8.908 1.00 86.69 70 THR A CA 1
ATOM 530 C C . THR A 1 70 ? 0.574 -13.369 -10.337 1.00 86.69 70 THR A C 1
ATOM 532 O O . THR A 1 70 ? 0.303 -14.209 -11.198 1.00 86.69 70 THR A O 1
ATOM 535 N N . HIS A 1 71 ? 0.587 -12.060 -10.599 1.00 85.81 71 HIS A N 1
ATOM 536 C CA . HIS A 1 71 ? 0.415 -11.465 -11.924 1.00 85.81 71 HIS A CA 1
ATOM 537 C C . HIS A 1 71 ? 1.782 -11.026 -12.485 1.00 85.81 71 HIS A C 1
ATOM 539 O O . HIS A 1 71 ? 2.570 -10.476 -11.722 1.00 85.81 71 HIS A O 1
ATOM 545 N N . PRO A 1 72 ? 2.067 -11.143 -13.802 1.00 85.44 72 PRO A N 1
ATOM 546 C CA . PRO A 1 72 ? 3.396 -10.848 -14.366 1.00 85.44 72 PRO A CA 1
ATOM 547 C C . PRO A 1 72 ? 3.965 -9.457 -14.050 1.00 85.44 72 PRO A C 1
ATOM 549 O O . PRO A 1 72 ? 5.169 -9.295 -13.910 1.00 85.44 72 PRO A O 1
ATOM 552 N N . ARG A 1 73 ? 3.099 -8.446 -13.925 1.00 80.69 73 ARG A N 1
ATOM 553 C CA . ARG A 1 73 ? 3.488 -7.082 -13.519 1.00 80.69 73 ARG A CA 1
ATOM 554 C C . ARG A 1 73 ? 3.922 -6.967 -12.050 1.00 80.69 73 ARG A C 1
ATOM 556 O O . ARG A 1 73 ? 4.690 -6.075 -11.725 1.00 80.69 73 ARG A O 1
ATOM 563 N N . TRP A 1 74 ? 3.390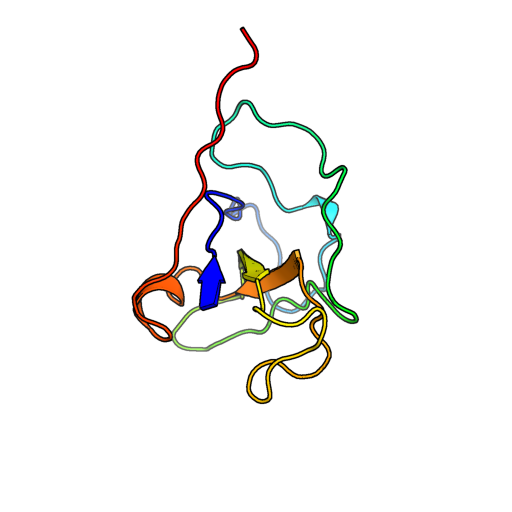 -7.823 -11.186 1.00 83.00 74 TRP A N 1
ATOM 564 C CA . TRP A 1 74 ? 3.542 -7.764 -9.731 1.00 83.00 74 TRP A CA 1
ATOM 565 C C . TRP A 1 74 ? 4.100 -9.092 -9.208 1.00 83.00 74 TRP A C 1
ATOM 567 O O . TRP A 1 74 ? 3.439 -9.743 -8.393 1.00 83.00 74 TRP A O 1
ATOM 577 N N . PRO A 1 75 ? 5.253 -9.548 -9.738 1.00 86.38 75 PRO A N 1
ATOM 578 C CA . PRO A 1 75 ? 5.760 -10.884 -9.473 1.00 86.38 75 PRO A CA 1
ATOM 579 C C . PRO A 1 75 ? 6.045 -11.073 -7.981 1.00 86.38 75 PRO A C 1
ATOM 581 O O . PRO A 1 75 ? 6.581 -10.189 -7.321 1.00 86.38 75 PRO A O 1
ATOM 584 N N . GLY A 1 76 ? 5.691 -12.242 -7.449 1.00 88.94 76 GLY A N 1
ATOM 585 C CA . GLY A 1 76 ? 5.929 -12.590 -6.043 1.00 88.94 76 GLY A CA 1
ATOM 586 C C . GLY A 1 76 ? 4.843 -12.124 -5.070 1.00 88.94 76 GLY A C 1
ATOM 587 O O . GLY A 1 76 ? 4.849 -12.560 -3.922 1.00 88.94 76 GLY A O 1
ATOM 588 N N . ILE A 1 77 ? 3.873 -11.324 -5.523 1.00 91.44 77 ILE A N 1
ATOM 589 C CA . ILE A 1 77 ? 2.670 -11.008 -4.742 1.00 91.44 77 ILE A CA 1
ATOM 590 C C . ILE A 1 77 ? 1.618 -12.088 -4.996 1.00 91.44 77 ILE A C 1
ATOM 592 O O . ILE A 1 77 ? 1.234 -12.314 -6.145 1.00 91.44 77 ILE A O 1
ATOM 596 N N . MET A 1 78 ? 1.153 -12.758 -3.944 1.00 92.31 78 MET A N 1
ATOM 597 C CA . MET A 1 78 ? 0.064 -13.738 -3.997 1.00 92.31 78 MET A CA 1
ATOM 598 C C . MET A 1 78 ? -1.294 -13.067 -3.774 1.00 92.31 78 MET A C 1
ATOM 600 O O . MET A 1 78 ? -1.389 -11.951 -3.262 1.00 92.31 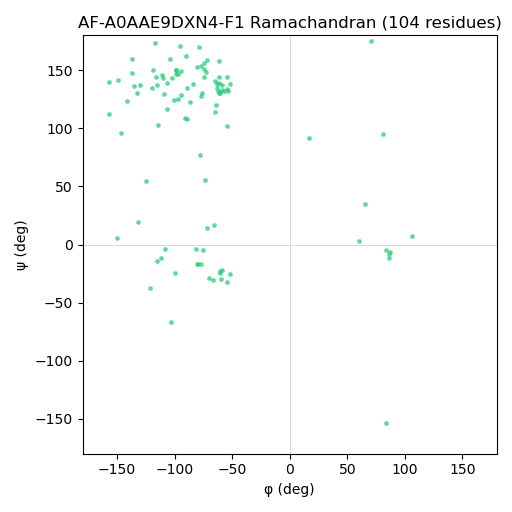78 MET A O 1
ATOM 604 N N . HIS A 1 79 ? -2.367 -13.763 -4.153 1.00 91.06 79 HIS A N 1
ATOM 605 C CA . HIS A 1 79 ? -3.729 -13.267 -3.969 1.00 91.06 79 HIS A CA 1
ATOM 606 C C . HIS A 1 79 ? -4.001 -12.868 -2.509 1.00 91.06 79 HIS A C 1
ATOM 608 O O . HIS A 1 79 ? -3.751 -13.639 -1.584 1.00 91.06 79 HIS A O 1
ATOM 614 N N . GLY A 1 80 ? -4.569 -11.678 -2.325 1.00 90.50 80 GLY A N 1
ATOM 615 C CA . GLY A 1 80 ? -4.981 -11.138 -1.033 1.00 90.50 80 GLY A CA 1
ATOM 616 C C . GLY A 1 80 ? -3.859 -10.463 -0.245 1.00 90.50 80 GLY A C 1
ATOM 617 O O . GLY A 1 80 ? -4.148 -9.884 0.804 1.00 90.50 80 GLY A O 1
ATOM 618 N N . GLN A 1 81 ? -2.614 -10.501 -0.734 1.00 93.12 81 GLN A N 1
ATOM 619 C CA . GLN A 1 81 ? -1.489 -9.876 -0.048 1.00 93.12 81 GLN A CA 1
ATOM 620 C C . GLN A 1 81 ? -1.458 -8.354 -0.216 1.00 93.12 81 GLN A C 1
ATOM 622 O O . GLN A 1 81 ? -1.981 -7.795 -1.186 1.00 93.12 81 GLN A O 1
ATOM 627 N N . LEU A 1 82 ? -0.840 -7.709 0.771 1.00 92.12 82 LEU A N 1
ATOM 628 C CA . LEU A 1 82 ? -0.639 -6.269 0.843 1.00 92.12 82 LEU A CA 1
ATOM 629 C C . LEU A 1 82 ? 0.723 -5.855 0.294 1.00 92.12 82 LEU A C 1
ATOM 631 O O . LEU A 1 82 ? 1.709 -6.585 0.430 1.00 92.12 82 LEU A O 1
ATOM 635 N N . ASP A 1 83 ? 0.749 -4.650 -0.252 1.00 90.75 83 ASP A N 1
ATOM 636 C CA . ASP A 1 83 ? 1.931 -3.958 -0.749 1.00 90.75 83 ASP A CA 1
ATOM 637 C C . ASP A 1 83 ? 1.725 -2.450 -0.568 1.00 90.75 83 ASP A C 1
ATOM 639 O O . ASP A 1 83 ? 0.595 -1.957 -0.711 1.00 90.75 83 ASP A O 1
ATOM 643 N N . ASP A 1 84 ? 2.780 -1.729 -0.199 1.00 89.81 84 ASP A N 1
ATOM 644 C CA . ASP A 1 84 ? 2.727 -0.280 -0.119 1.00 89.81 84 ASP A CA 1
ATOM 645 C C . ASP A 1 84 ? 2.979 0.325 -1.494 1.00 89.81 84 ASP A C 1
ATOM 647 O O . ASP A 1 84 ? 3.772 -0.117 -2.314 1.00 89.81 84 ASP A O 1
ATOM 651 N N . GLN A 1 85 ? 2.199 1.344 -1.793 1.00 88.62 85 GLN A N 1
ATOM 652 C CA . GLN A 1 85 ? 2.109 1.976 -3.082 1.00 88.62 85 GLN A CA 1
ATOM 653 C C . GLN A 1 85 ? 2.080 3.482 -2.933 1.00 88.62 85 GLN A C 1
ATOM 655 O O . GLN A 1 85 ? 1.760 4.048 -1.881 1.00 88.62 85 GLN A O 1
ATOM 660 N N . TYR A 1 86 ? 2.425 4.153 -4.025 1.00 87.94 86 TYR A N 1
ATOM 661 C CA . TYR A 1 86 ? 2.223 5.585 -4.119 1.00 87.94 86 TYR A CA 1
ATOM 662 C C . TYR A 1 86 ? 0.726 5.849 -3.999 1.00 87.94 86 TYR A C 1
ATOM 664 O O . TYR A 1 86 ? -0.074 5.238 -4.706 1.00 87.94 86 TYR A O 1
ATOM 672 N N . CYS A 1 87 ? 0.328 6.775 -3.136 1.00 85.94 87 CYS A N 1
ATOM 673 C CA . CYS A 1 87 ? -1.085 7.108 -2.935 1.00 85.94 87 CYS A CA 1
ATOM 674 C C . CYS A 1 87 ? -1.782 7.590 -4.219 1.00 85.94 87 CYS A C 1
ATOM 676 O O . CYS A 1 87 ? -3.000 7.534 -4.356 1.00 85.94 87 CYS A O 1
ATOM 678 N N . GLN A 1 88 ? -1.002 8.069 -5.183 1.00 86.44 88 GLN A N 1
ATOM 679 C CA . GLN A 1 88 ? -1.445 8.517 -6.493 1.00 86.44 88 GLN A CA 1
ATOM 680 C C . GLN A 1 88 ? -1.683 7.348 -7.464 1.00 86.44 88 GLN A C 1
ATOM 682 O O . GLN A 1 88 ? -2.354 7.536 -8.482 1.00 86.44 88 GLN A O 1
ATOM 687 N N . GLU A 1 89 ? -1.170 6.149 -7.168 1.00 84.06 89 GLU A N 1
ATOM 688 C CA . GLU A 1 89 ? -1.200 4.984 -8.058 1.00 84.06 89 GLU A CA 1
ATOM 689 C C . GLU A 1 89 ? -2.639 4.558 -8.406 1.00 84.06 89 GLU A C 1
ATOM 691 O O . GLU A 1 89 ? -2.869 4.017 -9.490 1.00 84.06 89 GLU A O 1
ATOM 696 N N . GLY A 1 90 ? -3.630 4.885 -7.565 1.00 78.25 90 GLY A N 1
ATOM 697 C CA . GLY A 1 90 ? -5.068 4.746 -7.847 1.00 78.25 90 GLY A CA 1
ATOM 698 C C . GLY A 1 90 ? -5.563 5.371 -9.135 1.00 78.25 90 GLY A C 1
ATOM 699 O O . GLY A 1 90 ? -6.550 4.926 -9.721 1.00 78.25 90 GLY A O 1
ATOM 700 N N . ARG A 1 91 ? -4.850 6.393 -9.609 1.00 81.25 91 ARG A N 1
ATOM 701 C CA . ARG A 1 91 ? -5.181 7.147 -10.821 1.00 81.25 91 ARG A CA 1
ATOM 702 C C . ARG A 1 91 ? -4.232 6.860 -11.979 1.00 81.25 91 ARG A C 1
ATOM 704 O O . ARG A 1 91 ? -4.454 7.379 -13.069 1.00 81.25 91 ARG A O 1
ATOM 711 N N . ILE A 1 92 ? -3.197 6.050 -11.761 1.00 80.81 92 ILE A N 1
ATOM 712 C CA . ILE A 1 92 ? -2.135 5.819 -12.742 1.00 80.81 92 ILE A CA 1
ATOM 713 C C . ILE A 1 92 ? -2.336 4.460 -13.404 1.00 80.81 92 ILE A C 1
ATOM 715 O O . ILE A 1 92 ? -2.623 4.402 -14.601 1.00 80.81 92 ILE A O 1
ATOM 719 N N . ASN A 1 93 ? -2.198 3.356 -12.658 1.00 72.19 93 ASN A N 1
ATOM 720 C CA . ASN A 1 93 ? -2.200 2.034 -13.279 1.00 72.19 93 ASN A CA 1
ATOM 721 C C . ASN A 1 93 ? -2.580 0.863 -12.333 1.00 72.19 93 ASN A C 1
ATOM 723 O O . ASN A 1 93 ? -1.820 0.478 -11.444 1.00 72.19 93 ASN A O 1
ATOM 727 N N . PRO A 1 94 ? -3.738 0.211 -12.539 1.00 74.50 94 PRO A N 1
ATOM 728 C CA . PRO A 1 94 ? -4.836 0.681 -13.378 1.00 74.50 94 PRO A CA 1
ATOM 729 C C . PRO A 1 94 ? -5.372 2.007 -12.824 1.00 74.50 94 PRO A C 1
ATOM 731 O O . PRO A 1 94 ? -5.456 2.173 -11.612 1.00 74.50 94 PRO A O 1
ATOM 734 N N . ASN A 1 95 ? -5.791 2.928 -13.693 1.00 75.06 95 ASN A N 1
ATOM 735 C CA . ASN A 1 95 ? -6.391 4.215 -13.296 1.00 75.06 95 ASN A CA 1
ATOM 736 C C . ASN A 1 95 ? -7.815 4.092 -12.710 1.00 75.06 95 ASN A C 1
ATOM 738 O O . ASN A 1 95 ? -8.560 5.069 -12.641 1.00 75.06 95 ASN A O 1
ATOM 742 N N . ARG A 1 96 ? -8.207 2.865 -12.362 1.00 77.25 96 ARG A N 1
ATOM 743 C CA . ARG A 1 96 ? -9.467 2.478 -11.737 1.00 77.25 96 ARG A CA 1
ATOM 744 C C . ARG A 1 96 ? -9.166 1.306 -10.817 1.00 77.25 96 ARG A C 1
ATOM 746 O O . ARG A 1 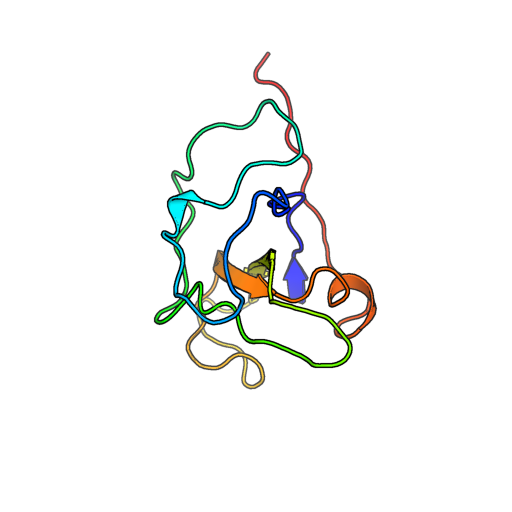96 ? -9.083 0.162 -11.271 1.00 77.25 96 ARG A O 1
ATOM 753 N N . LYS A 1 97 ? -8.964 1.601 -9.541 1.00 82.38 97 LYS A N 1
ATOM 754 C CA . LYS A 1 97 ? -8.861 0.591 -8.491 1.00 82.38 97 LYS A CA 1
ATOM 755 C C . LYS A 1 97 ? -10.206 0.487 -7.780 1.00 82.38 97 LYS A C 1
ATOM 757 O O . LYS A 1 97 ? -10.974 1.446 -7.721 1.00 82.38 97 LYS A O 1
ATOM 762 N N . MET A 1 98 ? -10.538 -0.717 -7.333 1.00 83.44 98 MET A N 1
ATOM 763 C CA . MET A 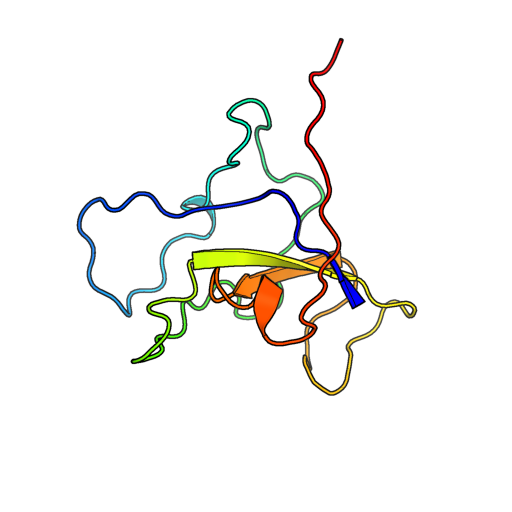1 98 ? -11.720 -0.921 -6.487 1.00 83.44 98 MET A CA 1
ATOM 764 C C . MET A 1 98 ? -11.413 -0.397 -5.089 1.00 83.44 98 MET A C 1
ATOM 766 O O . MET A 1 98 ? -10.245 -0.369 -4.759 1.00 83.44 98 MET A O 1
ATOM 770 N N . TYR A 1 99 ? -12.401 -0.017 -4.281 1.00 80.62 99 TYR A N 1
ATOM 771 C CA . TYR A 1 99 ? -12.206 0.291 -2.862 1.00 80.62 99 TYR A CA 1
ATOM 772 C C . TYR A 1 99 ? -13.228 -0.448 -2.005 1.00 80.62 99 TYR A C 1
ATOM 774 O O . TYR A 1 99 ? -14.404 -0.529 -2.358 1.00 80.62 99 TYR A O 1
ATOM 782 N N . ALA A 1 100 ? -12.785 -1.018 -0.885 1.00 79.94 100 ALA A N 1
ATOM 783 C CA . ALA A 1 100 ? -13.700 -1.438 0.176 1.00 79.94 100 ALA A CA 1
ATOM 784 C C . ALA A 1 100 ? -14.135 -0.209 1.003 1.00 79.94 100 ALA A C 1
ATOM 786 O O . ALA A 1 100 ? -13.589 0.875 0.843 1.00 79.94 100 ALA A O 1
ATOM 787 N N . CYS A 1 101 ? -15.117 -0.333 1.887 1.00 78.19 101 CYS A N 1
ATOM 788 C CA . CYS A 1 101 ? -15.438 0.681 2.898 1.00 78.19 101 CYS A CA 1
ATOM 789 C C . CYS A 1 101 ? -15.595 -0.047 4.229 1.00 78.19 101 CYS A C 1
ATOM 791 O O . CYS A 1 101 ? -16.296 -1.060 4.283 1.00 78.19 101 CYS A O 1
ATOM 793 N N . GLY A 1 102 ? -14.937 0.439 5.282 1.00 75.06 102 GLY A N 1
ATOM 794 C CA . GLY A 1 102 ? -15.173 -0.068 6.629 1.00 75.06 102 GLY A CA 1
ATOM 795 C C . GLY A 1 102 ? -16.617 0.209 7.045 1.00 75.06 102 GLY A C 1
ATOM 796 O O . GLY A 1 102 ? -17.157 1.283 6.770 1.00 75.06 102 GLY A O 1
ATOM 797 N N . LYS A 1 103 ? -17.262 -0.765 7.689 1.00 76.62 103 LYS A N 1
ATOM 798 C CA . LYS A 1 103 ? -18.582 -0.599 8.306 1.00 76.62 103 LYS A CA 1
ATOM 799 C C . LYS A 1 103 ? -18.435 -0.780 9.811 1.00 76.62 103 LYS A C 1
ATOM 801 O O . LYS A 1 103 ? -17.766 -1.709 10.255 1.00 76.62 103 LYS A O 1
ATOM 806 N N . LEU A 1 104 ? -19.090 0.082 10.585 1.00 77.56 104 LEU A N 1
ATOM 807 C CA . LEU A 1 104 ? -19.200 -0.095 12.031 1.00 77.56 104 LEU A CA 1
ATOM 808 C C . LEU A 1 104 ? -19.878 -1.432 12.348 1.00 77.56 104 LEU A C 1
ATOM 810 O O . LEU A 1 104 ? -20.922 -1.748 11.772 1.00 77.56 104 LEU A O 1
ATOM 814 N N . ALA A 1 105 ? -19.294 -2.194 13.271 1.00 72.06 105 ALA A N 1
ATOM 815 C CA . ALA A 1 105 ? -19.974 -3.332 13.871 1.00 72.06 105 ALA A CA 1
ATOM 816 C C . ALA A 1 105 ? -21.173 -2.798 14.673 1.00 72.06 105 ALA A C 1
ATOM 818 O O . ALA A 1 105 ? -20.985 -2.043 15.628 1.00 72.06 105 ALA A O 1
ATOM 819 N N . THR A 1 106 ? -22.384 -3.127 14.229 1.00 65.19 106 THR A N 1
ATOM 820 C CA . THR A 1 106 ? -23.655 -2.831 14.913 1.00 65.19 106 THR A CA 1
ATOM 821 C C . THR A 1 106 ? -24.169 -4.072 15.597 1.00 65.19 106 THR A C 1
ATOM 823 O O . THR A 1 106 ? -24.147 -5.119 14.908 1.00 65.19 106 THR A O 1
#

Mean predicted aligned error: 8.59 Å

Foldseek 3Di:
DWAFEQWFAADPDDDDQQDDDPPVRTGGPQVADDDDPPEAAFVCPPRQDQDPPQGTQTGKIFDADPDQADDPVGHRDGHRYIYGGRPCVCCPVVNHHHYDDDDDDD